Protein AF-A0A950CN48-F1 (afdb_monomer_lite)

Structure (mmCIF, N/CA/C/O backbone):
data_AF-A0A950CN48-F1
#
_entry.id   AF-A0A950CN48-F1
#
loop_
_atom_site.group_PDB
_atom_site.id
_atom_site.type_symbol
_atom_site.label_atom_id
_atom_site.label_alt_id
_atom_site.label_comp_id
_atom_site.label_asym_id
_atom_site.label_entity_id
_atom_site.label_seq_id
_atom_site.pdbx_PDB_ins_code
_atom_site.Cartn_x
_atom_site.Cartn_y
_atom_site.Cartn_z
_atom_site.occupancy
_atom_site.B_iso_or_equiv
_atom_site.auth_seq_id
_atom_site.auth_comp_id
_atom_site.auth_asym_id
_atom_site.auth_atom_id
_atom_site.pdbx_PDB_model_num
ATOM 1 N N . MET A 1 1 ? -4.913 5.158 13.687 1.00 54.81 1 MET A N 1
ATOM 2 C CA . MET A 1 1 ? -4.910 6.590 13.318 1.00 54.81 1 MET A CA 1
ATOM 3 C C . MET A 1 1 ? -5.700 7.433 14.315 1.00 54.81 1 MET A C 1
ATOM 5 O O . MET A 1 1 ? -5.052 8.008 15.172 1.00 54.81 1 MET A O 1
ATOM 9 N N . ALA A 1 2 ? -7.041 7.434 14.326 1.00 59.78 2 ALA A N 1
ATOM 10 C CA . ALA A 1 2 ? -7.823 8.284 15.251 1.00 59.78 2 ALA A CA 1
ATOM 11 C C . ALA A 1 2 ? -7.562 8.036 16.756 1.00 59.78 2 ALA A C 1
ATOM 13 O O . ALA A 1 2 ? -7.662 8.942 17.570 1.00 59.78 2 ALA A O 1
ATOM 14 N N . THR A 1 3 ? -7.176 6.814 17.132 1.00 60.12 3 THR A N 1
ATOM 15 C CA . THR A 1 3 ? -6.825 6.476 18.522 1.00 60.12 3 THR A CA 1
ATOM 16 C C . THR A 1 3 ? -5.441 6.939 18.962 1.00 60.12 3 THR A C 1
ATOM 18 O O . THR A 1 3 ? -5.195 6.967 20.156 1.00 60.12 3 THR A O 1
ATOM 21 N N . LEU A 1 4 ? -4.537 7.233 18.021 1.00 58.44 4 LEU A N 1
ATOM 22 C CA . LEU A 1 4 ? -3.158 7.648 18.316 1.00 58.44 4 LEU A CA 1
ATOM 23 C C . LEU A 1 4 ? -2.944 9.148 18.082 1.00 58.44 4 LEU A C 1
ATOM 25 O O . LEU A 1 4 ? -2.166 9.765 18.791 1.00 58.44 4 LEU A O 1
ATOM 29 N N . PHE A 1 5 ? -3.644 9.729 17.105 1.00 67.62 5 PHE A N 1
ATOM 30 C CA . PHE A 1 5 ? -3.470 11.126 16.686 1.00 67.62 5 PHE A CA 1
ATOM 31 C C . PHE A 1 5 ? -4.725 11.986 16.917 1.00 67.62 5 PHE A C 1
ATOM 33 O O . PHE A 1 5 ? -4.814 13.109 16.428 1.00 67.62 5 PHE A O 1
ATOM 40 N N . GLY A 1 6 ? -5.719 11.456 17.635 1.00 67.19 6 GLY A N 1
ATOM 41 C CA . GLY A 1 6 ? -6.943 12.177 17.980 1.00 67.19 6 GLY A CA 1
ATOM 42 C C . GLY A 1 6 ? -7.961 12.336 16.833 1.00 67.19 6 GLY A C 1
ATOM 43 O O . GLY A 1 6 ? -7.8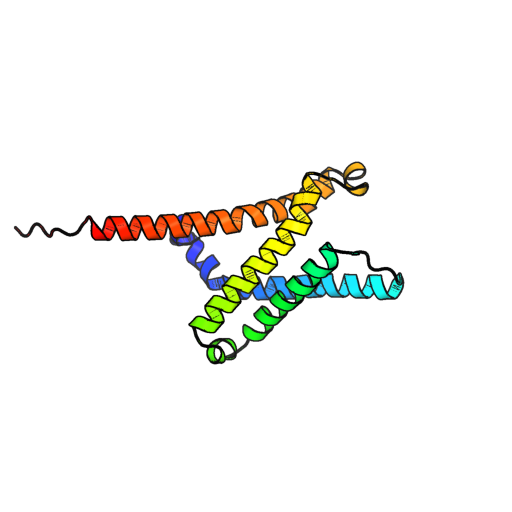30 11.711 15.771 1.00 67.19 6 GLY A O 1
ATOM 44 N N . PRO A 1 7 ? -9.002 13.172 17.038 1.00 70.19 7 PRO A N 1
ATOM 45 C CA . PRO A 1 7 ? -10.122 13.338 16.104 1.00 70.19 7 PRO A CA 1
ATOM 46 C C . PRO A 1 7 ? -9.717 13.919 14.742 1.00 70.19 7 PRO A C 1
ATOM 48 O O . PRO A 1 7 ? -10.404 13.693 13.751 1.00 70.19 7 PRO A O 1
ATOM 51 N N . ALA A 1 8 ? -8.579 14.614 14.656 1.00 68.12 8 ALA A N 1
ATOM 52 C CA . ALA A 1 8 ? -8.108 15.251 13.425 1.00 68.12 8 ALA A CA 1
ATOM 53 C C . ALA A 1 8 ? -7.895 14.261 12.260 1.00 68.12 8 ALA A C 1
ATOM 55 O O . ALA A 1 8 ? -8.080 14.620 11.100 1.00 68.12 8 ALA A O 1
ATOM 56 N N . LEU A 1 9 ? -7.572 12.993 12.550 1.00 67.06 9 LEU A N 1
ATOM 57 C CA . LEU A 1 9 ? -7.424 11.937 11.534 1.00 67.06 9 LEU A CA 1
ATOM 58 C C . LEU A 1 9 ? -8.676 11.064 11.353 1.00 67.06 9 LEU A C 1
ATOM 60 O O . LEU A 1 9 ? -8.651 10.083 10.604 1.00 67.06 9 LEU A O 1
ATOM 64 N N . GLN A 1 10 ? -9.782 11.390 12.021 1.00 68.50 10 GLN A N 1
ATOM 65 C CA . GLN A 1 10 ? -11.071 10.730 11.827 1.00 68.50 10 GLN A CA 1
ATOM 66 C C . GLN A 1 10 ? -11.588 10.802 10.377 1.00 68.50 10 GLN A C 1
ATOM 68 O O . GLN A 1 10 ? -11.978 9.747 9.869 1.00 68.50 10 GLN A O 1
ATOM 73 N N . PRO A 1 11 ? -11.536 11.945 9.657 1.00 72.31 11 PRO A N 1
ATOM 74 C CA . PRO A 1 11 ? -11.958 11.986 8.254 1.00 72.31 11 PRO A CA 1
ATOM 75 C C . PRO A 1 11 ? -11.123 11.058 7.361 1.00 72.31 11 PRO A C 1
ATOM 77 O O . PRO A 1 11 ? -11.662 10.429 6.452 1.00 72.31 11 PRO A O 1
ATOM 80 N N . LEU A 1 12 ? -9.831 10.895 7.658 1.00 67.38 12 LEU A N 1
ATOM 81 C CA . LEU A 1 12 ? -8.952 9.990 6.917 1.00 67.38 12 LEU A CA 1
ATOM 82 C C . LEU A 1 12 ? -9.306 8.515 7.170 1.00 67.38 12 LEU A C 1
ATOM 84 O O . LEU A 1 12 ? -9.300 7.700 6.251 1.00 67.38 12 LEU A O 1
ATOM 88 N N . ALA A 1 13 ? -9.674 8.173 8.409 1.00 69.25 13 ALA A N 1
ATOM 89 C CA . ALA A 1 13 ? -10.105 6.825 8.771 1.00 69.25 13 ALA A CA 1
ATOM 90 C C . ALA A 1 13 ? -11.451 6.435 8.130 1.00 69.25 13 ALA A C 1
ATOM 92 O O . ALA A 1 13 ? -11.650 5.267 7.795 1.00 69.25 13 ALA A O 1
ATOM 93 N N . LEU A 1 14 ? -12.356 7.399 7.937 1.00 74.88 14 LEU A N 1
ATOM 94 C CA . LEU A 1 14 ? -13.659 7.178 7.299 1.00 74.88 14 LEU A CA 1
ATOM 95 C C . LEU A 1 14 ? -13.539 6.929 5.788 1.00 74.88 14 LEU A C 1
ATOM 97 O O . LEU A 1 14 ? -14.317 6.161 5.227 1.00 74.88 14 LEU A O 1
ATOM 101 N N . ARG A 1 15 ? -12.522 7.507 5.143 1.00 79.38 15 ARG A N 1
ATOM 102 C CA . ARG A 1 15 ? -12.279 7.389 3.696 1.00 79.38 15 ARG A CA 1
ATOM 103 C C . ARG A 1 15 ? -11.406 6.200 3.296 1.00 79.38 15 ARG A C 1
ATOM 105 O O . ARG A 1 15 ? -11.030 6.080 2.136 1.00 79.38 15 ARG A O 1
ATOM 112 N N . GLY A 1 16 ? -11.106 5.274 4.212 1.00 77.69 16 GLY A N 1
ATOM 113 C CA . GLY A 1 16 ? -10.256 4.110 3.916 1.00 77.69 16 GLY A CA 1
ATOM 114 C C . GLY A 1 16 ? -10.730 3.281 2.712 1.00 77.69 16 GLY A C 1
ATOM 115 O O . GLY A 1 16 ? -9.913 2.757 1.961 1.00 77.69 16 GLY A O 1
ATOM 116 N N . ARG A 1 17 ? -12.050 3.218 2.485 1.00 81.50 17 ARG A N 1
ATOM 117 C CA . ARG A 1 17 ? -12.634 2.587 1.293 1.00 81.50 17 ARG A CA 1
ATOM 118 C C . ARG A 1 17 ? -12.259 3.315 0.000 1.00 81.50 17 ARG A C 1
ATOM 120 O O . ARG A 1 17 ? -11.839 2.676 -0.956 1.00 81.50 17 ARG A O 1
ATOM 127 N N . GLU A 1 18 ? -12.421 4.635 -0.017 1.00 85.38 18 GLU A N 1
ATOM 128 C CA . GLU A 1 18 ? -12.125 5.486 -1.177 1.00 85.38 18 GLU A CA 1
ATOM 129 C C . GLU A 1 18 ? -10.645 5.384 -1.552 1.00 85.38 18 GLU A C 1
ATOM 131 O O . GLU A 1 18 ? -10.322 5.217 -2.723 1.00 85.38 18 GLU A O 1
ATOM 136 N N . PHE A 1 19 ? -9.754 5.369 -0.555 1.00 83.94 19 PHE A N 1
ATOM 137 C CA . PHE A 1 19 ? -8.325 5.152 -0.776 1.00 83.94 19 PHE A CA 1
ATOM 138 C C . PHE A 1 19 ? -8.015 3.775 -1.371 1.00 83.94 19 PHE A C 1
ATOM 140 O O . PHE A 1 19 ? -7.205 3.686 -2.287 1.00 83.94 19 PHE A O 1
ATOM 147 N N . GLY A 1 20 ? -8.667 2.710 -0.893 1.00 84.75 20 GLY A N 1
ATOM 148 C CA . GLY A 1 20 ? -8.491 1.367 -1.452 1.00 84.75 20 GLY A CA 1
ATOM 149 C C . GLY A 1 20 ? -8.937 1.270 -2.914 1.00 84.75 20 GLY A C 1
ATOM 150 O O . GLY A 1 20 ? -8.241 0.673 -3.731 1.00 84.75 20 GLY A O 1
ATOM 151 N N . LEU A 1 21 ? -10.058 1.906 -3.263 1.00 87.44 21 LEU A N 1
ATOM 152 C CA . LEU A 1 21 ? -10.550 1.964 -4.643 1.00 87.44 21 LEU A CA 1
ATOM 153 C C . LEU A 1 21 ? -9.655 2.826 -5.542 1.00 87.44 21 LEU A C 1
ATOM 155 O O . LEU A 1 21 ? -9.361 2.426 -6.665 1.00 87.44 21 LEU A O 1
ATOM 159 N N . ALA A 1 22 ? -9.176 3.969 -5.046 1.00 89.06 22 ALA A N 1
ATOM 160 C CA . ALA A 1 22 ? -8.221 4.809 -5.766 1.00 89.06 22 ALA A CA 1
ATOM 161 C C . ALA A 1 22 ? -6.897 4.072 -6.015 1.00 89.06 22 ALA A C 1
ATOM 163 O O . ALA A 1 22 ? -6.357 4.128 -7.118 1.00 89.06 22 ALA A O 1
ATOM 164 N N . TYR A 1 23 ? -6.408 3.326 -5.019 1.00 86.75 23 TYR A N 1
ATOM 165 C CA . TYR A 1 23 ? -5.243 2.459 -5.165 1.00 86.75 23 TYR A CA 1
ATOM 166 C C . TYR A 1 23 ? -5.472 1.379 -6.230 1.00 86.75 23 TYR A C 1
ATOM 168 O O . TYR A 1 23 ? -4.634 1.223 -7.113 1.00 86.75 23 TYR A O 1
ATOM 176 N N . ALA A 1 24 ? -6.619 0.693 -6.213 1.00 89.69 24 ALA A N 1
ATOM 177 C CA . ALA A 1 24 ? -6.957 -0.301 -7.233 1.00 89.69 24 ALA A CA 1
ATOM 178 C C . ALA A 1 24 ? -7.023 0.311 -8.646 1.00 89.69 24 ALA A C 1
ATOM 180 O O . ALA A 1 24 ? -6.520 -0.281 -9.597 1.00 89.69 24 ALA A O 1
ATOM 181 N N . ALA A 1 25 ? -7.583 1.517 -8.786 1.00 89.56 25 ALA A N 1
ATOM 182 C CA . ALA A 1 25 ? -7.636 2.233 -10.060 1.00 89.56 25 ALA A CA 1
ATOM 183 C C . ALA A 1 25 ? -6.237 2.627 -10.566 1.00 89.56 25 ALA A C 1
ATOM 185 O O . ALA A 1 25 ? -5.925 2.431 -11.739 1.00 89.56 25 ALA A O 1
ATOM 186 N N . ALA A 1 26 ? -5.365 3.129 -9.687 1.00 89.00 26 ALA A N 1
ATOM 187 C CA . ALA A 1 26 ? -3.976 3.421 -10.035 1.00 89.00 26 ALA A CA 1
ATOM 188 C C . ALA A 1 26 ? -3.198 2.142 -10.394 1.00 89.00 26 ALA A C 1
ATOM 190 O O . ALA A 1 26 ? -2.446 2.119 -11.371 1.00 89.00 26 ALA A O 1
ATOM 191 N N . GLN A 1 27 ? -3.422 1.053 -9.650 1.00 88.12 27 GLN A N 1
ATOM 192 C CA . GLN A 1 27 ? -2.814 -0.247 -9.922 1.00 88.12 27 GLN A CA 1
ATOM 193 C C . GLN A 1 27 ? -3.266 -0.808 -11.279 1.00 88.12 27 GLN A C 1
ATOM 195 O O . GLN A 1 27 ? -2.461 -1.435 -11.960 1.00 88.12 27 GLN A O 1
ATOM 200 N N . LEU A 1 28 ? -4.497 -0.545 -11.726 1.00 89.25 28 LEU A N 1
ATOM 201 C CA . LEU A 1 28 ? -4.980 -0.972 -13.044 1.00 89.25 28 LEU A CA 1
ATOM 202 C C . LEU A 1 28 ? -4.159 -0.382 -14.194 1.00 89.25 28 LEU A C 1
ATOM 204 O O . LEU A 1 28 ? -3.815 -1.111 -15.121 1.00 89.25 28 LEU A O 1
ATOM 208 N N . ILE A 1 29 ? -3.786 0.898 -14.114 1.00 89.00 29 ILE A N 1
ATOM 209 C CA . ILE A 1 29 ? -2.910 1.536 -15.112 1.00 89.00 29 ILE A CA 1
ATOM 210 C C . ILE A 1 29 ? -1.544 0.840 -15.133 1.00 89.00 29 ILE A C 1
ATOM 212 O O . ILE A 1 29 ? -1.020 0.525 -16.200 1.00 89.00 29 ILE A O 1
ATOM 216 N N . HIS A 1 30 ? -0.991 0.542 -13.954 1.00 85.25 30 HIS A N 1
ATOM 217 C CA . HIS A 1 30 ? 0.288 -0.157 -13.827 1.00 85.25 30 HIS A CA 1
ATOM 218 C C . HIS A 1 30 ? 0.240 -1.579 -14.411 1.00 85.25 30 HIS A C 1
ATOM 220 O O . HIS A 1 30 ? 1.135 -1.985 -15.147 1.00 85.25 30 HIS A O 1
ATOM 226 N N . VAL A 1 31 ? -0.833 -2.326 -14.141 1.00 86.94 31 VAL A N 1
ATOM 227 C CA . VAL A 1 31 ? -1.055 -3.667 -14.704 1.00 86.94 31 VAL A CA 1
ATOM 228 C C . VAL A 1 31 ? -1.244 -3.600 -16.216 1.00 86.94 31 VAL A C 1
ATOM 230 O O . VAL A 1 31 ? -0.676 -4.420 -16.933 1.00 86.94 31 VAL A O 1
ATOM 233 N N . GLY A 1 32 ? -1.978 -2.603 -16.712 1.00 87.12 32 GLY A N 1
ATOM 234 C CA . GLY A 1 32 ? -2.113 -2.342 -18.143 1.00 87.12 32 GLY A CA 1
ATOM 235 C C . GLY A 1 32 ? -0.758 -2.114 -18.810 1.00 87.12 32 GLY A C 1
ATOM 236 O O . GLY A 1 32 ? -0.491 -2.699 -19.857 1.00 87.12 32 GLY A O 1
ATOM 237 N N . LEU A 1 33 ? 0.133 -1.351 -18.169 1.00 87.25 33 LEU A N 1
ATOM 238 C CA . LEU A 1 33 ? 1.496 -1.135 -18.654 1.00 87.25 33 LEU A CA 1
ATOM 239 C C . LEU A 1 33 ? 2.322 -2.431 -18.663 1.00 87.25 33 LEU A C 1
ATOM 241 O O . LEU A 1 33 ? 3.027 -2.693 -19.633 1.00 87.25 33 LEU A O 1
ATOM 245 N N . LEU A 1 34 ? 2.209 -3.272 -17.630 1.00 84.31 34 LEU A N 1
ATOM 246 C CA . LEU A 1 34 ? 2.881 -4.577 -17.590 1.00 84.31 34 LEU A CA 1
ATOM 247 C C . LEU A 1 34 ? 2.413 -5.501 -18.719 1.00 84.31 34 LEU A C 1
ATOM 249 O O . LEU A 1 34 ? 3.240 -6.126 -19.379 1.00 84.31 34 LEU A O 1
ATOM 253 N N . VAL A 1 35 ? 1.101 -5.569 -18.962 1.00 85.81 35 VAL A N 1
ATOM 254 C CA . VAL A 1 35 ? 0.529 -6.356 -20.065 1.00 85.81 35 VAL A CA 1
ATOM 255 C C . VAL A 1 35 ? 0.985 -5.798 -21.411 1.00 85.81 35 VAL A C 1
ATOM 257 O O . VAL A 1 35 ? 1.390 -6.562 -22.280 1.00 85.81 35 VAL A O 1
ATOM 260 N N . TRP A 1 36 ? 0.983 -4.475 -21.573 1.00 87.25 36 TRP A N 1
ATOM 261 C CA . TRP A 1 36 ? 1.461 -3.810 -22.783 1.00 87.25 36 TRP A CA 1
ATOM 262 C C . TRP A 1 36 ? 2.932 -4.136 -23.082 1.00 87.25 36 TRP A C 1
ATOM 264 O O . TRP A 1 36 ? 3.264 -4.537 -24.196 1.00 87.25 36 TRP A O 1
ATOM 274 N N . ILE A 1 37 ? 3.805 -4.047 -22.074 1.00 84.94 37 ILE A N 1
ATO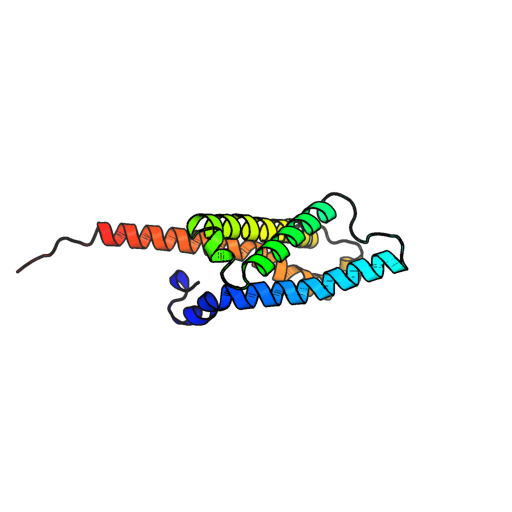M 275 C CA . ILE A 1 37 ? 5.220 -4.433 -22.184 1.00 84.94 37 ILE A CA 1
ATOM 276 C C . ILE A 1 37 ? 5.345 -5.917 -22.531 1.00 84.94 37 ILE A C 1
ATOM 278 O O . ILE A 1 37 ? 6.138 -6.276 -23.399 1.00 84.94 37 ILE A O 1
ATOM 282 N N . LEU A 1 38 ? 4.556 -6.789 -21.904 1.00 83.75 38 LEU A N 1
ATOM 283 C CA . LEU A 1 38 ? 4.590 -8.218 -22.198 1.00 83.75 38 LEU A CA 1
ATOM 284 C C . LEU A 1 38 ? 4.227 -8.505 -23.662 1.00 83.75 38 LEU A C 1
ATOM 286 O O . LEU A 1 38 ? 4.899 -9.306 -24.307 1.00 83.75 38 LEU A O 1
ATOM 290 N N . VAL A 1 39 ? 3.208 -7.827 -24.195 1.00 86.50 39 VAL A N 1
ATOM 291 C CA . VAL A 1 39 ? 2.772 -7.977 -25.591 1.00 86.50 39 VAL A CA 1
ATOM 292 C C . VAL A 1 39 ? 3.854 -7.521 -26.572 1.00 86.50 39 VAL A C 1
ATOM 294 O O . VAL A 1 39 ? 4.087 -8.197 -27.569 1.00 86.50 39 VAL A O 1
ATOM 297 N N . ILE A 1 40 ? 4.534 -6.406 -26.295 1.00 89.19 40 ILE A N 1
ATOM 298 C CA . ILE A 1 40 ? 5.560 -5.859 -27.199 1.00 89.19 40 ILE A CA 1
ATOM 299 C C . ILE A 1 40 ? 6.862 -6.654 -27.123 1.00 89.19 40 ILE A C 1
ATOM 301 O O . ILE A 1 40 ? 7.482 -6.933 -28.145 1.00 89.19 40 ILE A O 1
ATOM 305 N N . THR A 1 41 ? 7.295 -7.005 -25.914 1.00 83.06 41 THR A N 1
ATOM 306 C CA . THR A 1 41 ? 8.642 -7.544 -25.684 1.00 83.06 41 THR A CA 1
ATOM 307 C C . THR A 1 41 ? 8.678 -9.069 -25.617 1.00 83.06 41 THR A C 1
ATOM 309 O O . THR A 1 41 ? 9.760 -9.632 -25.661 1.00 83.06 41 THR A O 1
ATOM 312 N N . SER A 1 42 ? 7.538 -9.764 -25.488 1.00 77.62 42 SER A N 1
ATOM 313 C CA . SER A 1 42 ? 7.468 -11.222 -25.233 1.00 77.62 42 SER A CA 1
ATOM 314 C C . SER A 1 42 ? 8.301 -11.694 -24.024 1.00 77.62 42 SER A C 1
ATOM 316 O O . SER A 1 42 ? 8.605 -12.878 -23.872 1.00 77.62 42 SER A O 1
ATOM 318 N N . HIS A 1 43 ? 8.660 -10.765 -23.137 1.00 67.31 43 HIS A N 1
ATOM 319 C CA . HIS A 1 43 ? 9.451 -10.988 -21.936 1.00 67.31 43 HIS A CA 1
ATOM 320 C C . HIS A 1 43 ? 8.709 -10.359 -20.760 1.00 67.31 43 HIS A C 1
ATOM 322 O O . HIS A 1 43 ? 8.321 -9.191 -20.824 1.00 67.31 43 HIS A O 1
ATOM 328 N N . LEU A 1 44 ? 8.503 -11.120 -19.681 1.00 64.00 44 LEU A N 1
ATOM 329 C CA . LEU A 1 44 ? 7.989 -10.533 -18.449 1.00 64.00 44 LEU A CA 1
ATOM 330 C C . LEU A 1 44 ? 9.130 -9.797 -17.732 1.00 64.00 44 LEU A C 1
ATOM 332 O O . LEU A 1 44 ? 10.161 -10.417 -17.464 1.00 64.00 44 LEU A O 1
ATOM 336 N N . PRO A 1 45 ? 8.941 -8.522 -17.344 1.00 62.81 45 PRO A N 1
ATOM 337 C CA . PRO A 1 45 ? 9.930 -7.792 -16.549 1.00 62.81 45 PRO A CA 1
ATOM 338 C C . PRO A 1 45 ? 10.084 -8.367 -15.129 1.00 62.81 45 PRO A C 1
ATOM 340 O O . PRO A 1 45 ? 11.056 -8.077 -14.440 1.00 62.81 45 PRO A O 1
ATOM 343 N N . LEU A 1 46 ? 9.139 -9.208 -14.692 1.00 65.00 46 LEU A N 1
ATOM 344 C CA . LEU A 1 46 ? 9.143 -9.888 -13.400 1.00 65.00 46 LEU A CA 1
ATOM 345 C C . LEU A 1 46 ? 9.242 -11.400 -13.622 1.00 65.00 46 LEU A C 1
ATOM 347 O O . LEU A 1 46 ? 8.361 -11.997 -14.238 1.00 65.00 46 LEU A O 1
ATOM 351 N N . SER A 1 47 ? 10.292 -12.028 -13.090 1.00 63.84 47 SER A N 1
ATOM 352 C CA . SER A 1 47 ? 10.484 -13.481 -13.151 1.00 63.84 47 SER A CA 1
ATOM 353 C C . SER A 1 47 ? 10.754 -14.064 -11.760 1.00 63.84 47 SER A C 1
ATOM 355 O O . SER A 1 47 ? 11.400 -13.443 -10.914 1.00 63.84 47 SER A O 1
ATOM 357 N N . GLY A 1 48 ? 10.233 -15.266 -11.504 1.00 74.31 48 GLY A N 1
ATOM 358 C CA . GLY A 1 48 ? 10.441 -16.007 -10.259 1.00 74.31 48 GLY A CA 1
ATOM 359 C C . GLY A 1 48 ? 9.529 -15.592 -9.096 1.00 74.31 48 GLY A C 1
ATOM 360 O O . GLY A 1 48 ? 8.336 -15.355 -9.259 1.00 74.31 48 GLY A O 1
ATOM 361 N N . LYS A 1 49 ? 10.089 -15.556 -7.881 1.00 74.19 49 LYS A N 1
ATOM 362 C CA . LYS A 1 49 ? 9.350 -15.329 -6.623 1.00 74.19 49 LYS A CA 1
ATOM 363 C C . LYS A 1 49 ? 8.558 -14.006 -6.558 1.00 74.19 49 LYS A C 1
ATOM 365 O O . LYS A 1 49 ? 7.390 -14.085 -6.178 1.00 74.19 49 LYS A O 1
ATOM 370 N N . PRO A 1 50 ? 9.107 -12.826 -6.920 1.00 75.44 50 PRO A N 1
ATOM 371 C CA . PRO A 1 50 ? 8.370 -11.559 -6.800 1.00 75.44 50 PRO A CA 1
ATOM 372 C C . PRO A 1 50 ? 7.133 -11.509 -7.706 1.00 75.44 50 PRO A C 1
ATOM 374 O O . PRO A 1 50 ? 6.099 -10.983 -7.309 1.00 75.44 50 PRO A O 1
ATOM 377 N N . PHE A 1 51 ? 7.172 -12.168 -8.870 1.00 79.50 51 PHE A N 1
ATOM 378 C CA . PHE A 1 51 ? 6.011 -12.272 -9.758 1.00 79.50 51 PHE A CA 1
ATOM 379 C C . PHE A 1 51 ? 4.815 -12.974 -9.092 1.00 79.50 51 PHE A C 1
ATOM 381 O O . PHE A 1 51 ? 3.670 -12.538 -9.236 1.00 79.50 51 PHE A O 1
ATOM 388 N N . VAL A 1 52 ? 5.069 -14.044 -8.329 1.00 82.56 52 VAL A N 1
ATOM 389 C CA . VAL A 1 52 ? 4.013 -14.782 -7.619 1.00 82.56 52 VAL A CA 1
ATOM 390 C C . VAL A 1 52 ? 3.395 -13.910 -6.528 1.00 82.56 52 VAL A C 1
ATOM 392 O O . VAL A 1 52 ? 2.172 -13.808 -6.457 1.00 82.56 52 VAL A O 1
ATOM 395 N N . PHE A 1 53 ? 4.219 -13.238 -5.718 1.00 83.31 53 PHE A N 1
ATOM 396 C CA . PHE A 1 53 ? 3.726 -12.337 -4.670 1.00 83.31 53 PHE A CA 1
ATOM 397 C C . PHE A 1 53 ? 2.910 -11.182 -5.249 1.00 83.31 53 PHE A C 1
ATOM 399 O O . PHE A 1 53 ? 1.804 -10.924 -4.772 1.00 83.31 53 PHE A O 1
ATOM 406 N N . PHE A 1 54 ? 3.404 -10.554 -6.317 1.00 84.12 54 PHE A N 1
ATOM 407 C CA . PHE A 1 54 ? 2.698 -9.492 -7.023 1.00 84.12 54 PHE A CA 1
ATOM 408 C C . PHE A 1 54 ? 1.339 -9.965 -7.547 1.00 84.12 54 PHE A C 1
ATOM 410 O O . PHE A 1 54 ? 0.325 -9.314 -7.311 1.00 84.12 54 PHE A O 1
ATOM 417 N N . THR A 1 55 ? 1.291 -11.128 -8.202 1.00 85.31 55 THR A N 1
ATOM 418 C CA . THR A 1 55 ? 0.052 -11.665 -8.787 1.00 85.31 55 THR A CA 1
ATOM 419 C C . THR A 1 55 ? -0.981 -11.999 -7.715 1.00 85.31 55 THR A C 1
ATOM 421 O O . THR A 1 55 ? -2.154 -11.657 -7.851 1.00 85.31 55 THR A O 1
ATOM 424 N N . VAL A 1 56 ? -0.566 -12.628 -6.615 1.00 89.19 56 VAL A N 1
ATOM 425 C CA . VAL A 1 56 ? -1.485 -12.953 -5.516 1.00 89.19 56 VAL A CA 1
ATOM 426 C C . VAL A 1 56 ? -1.964 -11.677 -4.817 1.00 89.19 56 VAL A C 1
ATOM 428 O O . VAL A 1 56 ? -3.149 -11.562 -4.508 1.00 89.19 56 VAL A O 1
ATOM 431 N N . ALA A 1 57 ? -1.088 -10.687 -4.615 1.00 88.25 57 ALA A N 1
ATOM 432 C CA . ALA A 1 57 ? -1.472 -9.393 -4.051 1.00 88.25 57 ALA A CA 1
ATOM 433 C C . ALA A 1 57 ? -2.465 -8.657 -4.959 1.00 88.25 57 ALA A C 1
ATOM 435 O O . ALA A 1 57 ? -3.442 -8.093 -4.475 1.00 88.25 57 ALA A O 1
ATOM 436 N N . LEU A 1 58 ? -2.267 -8.733 -6.273 1.00 89.12 58 LEU A N 1
ATOM 437 C CA . LEU A 1 58 ? -3.165 -8.186 -7.279 1.00 89.12 58 LEU A CA 1
ATOM 438 C C . LEU A 1 58 ? -4.555 -8.829 -7.203 1.00 89.12 58 LEU A C 1
ATOM 440 O O . LEU A 1 58 ? -5.552 -8.108 -7.166 1.00 89.12 58 LEU A O 1
ATOM 444 N N . VAL A 1 59 ? -4.635 -10.160 -7.095 1.00 91.69 59 VAL A N 1
ATOM 445 C CA . VAL A 1 59 ? -5.908 -10.872 -6.878 1.00 91.69 59 VAL A CA 1
ATOM 446 C C . VAL A 1 59 ? -6.599 -10.370 -5.610 1.00 91.69 59 VAL A C 1
ATOM 448 O O . VAL A 1 59 ? -7.789 -10.061 -5.647 1.00 91.69 59 VAL A O 1
ATOM 451 N N . TRP A 1 60 ? -5.863 -10.221 -4.506 1.00 90.69 60 TRP A N 1
ATOM 452 C CA . TRP A 1 60 ? -6.409 -9.677 -3.262 1.00 90.69 60 TRP A CA 1
ATOM 453 C C . TRP A 1 60 ? -6.921 -8.243 -3.408 1.00 90.69 60 TRP A C 1
ATOM 455 O O . TRP A 1 60 ? -8.008 -7.944 -2.905 1.00 90.69 60 TRP A O 1
ATOM 465 N N . THR A 1 61 ? -6.190 -7.365 -4.103 1.00 90.06 61 THR A N 1
ATOM 466 C CA . THR A 1 61 ? -6.618 -5.979 -4.332 1.00 90.06 61 THR A CA 1
ATOM 467 C C . THR A 1 61 ? -7.937 -5.938 -5.091 1.00 90.06 61 THR A C 1
ATOM 469 O O . THR A 1 61 ? -8.868 -5.261 -4.655 1.00 90.06 61 THR A O 1
ATOM 472 N N . TYR A 1 62 ? -8.053 -6.674 -6.198 1.00 89.94 62 TYR A N 1
ATOM 473 C CA . TYR A 1 62 ? -9.275 -6.656 -7.002 1.00 89.94 62 TYR A CA 1
ATOM 474 C C . TYR A 1 62 ? -10.437 -7.374 -6.326 1.00 89.94 62 TYR A C 1
ATOM 476 O O . TYR A 1 62 ? -11.569 -6.911 -6.437 1.00 89.94 62 TYR A O 1
ATOM 484 N N . LEU A 1 63 ? -10.175 -8.437 -5.562 1.00 90.06 63 LEU A N 1
ATOM 485 C CA . LEU A 1 63 ? -11.196 -9.081 -4.742 1.00 90.06 63 LEU A CA 1
ATOM 486 C C . LEU A 1 63 ? -11.765 -8.100 -3.709 1.00 90.06 63 LEU A C 1
ATOM 488 O O . LEU A 1 63 ? -12.982 -7.976 -3.579 1.00 90.06 63 LEU A O 1
ATOM 492 N N . LEU A 1 64 ? -10.896 -7.362 -3.009 1.00 87.69 64 LEU A N 1
ATOM 493 C CA . LEU A 1 64 ? -11.321 -6.323 -2.073 1.00 87.69 64 LEU A CA 1
ATOM 494 C C . LEU A 1 64 ? -12.069 -5.191 -2.774 1.00 87.69 64 LEU A C 1
ATOM 496 O O . LEU A 1 64 ? -13.095 -4.758 -2.259 1.00 87.69 64 LEU A O 1
ATOM 500 N N . ALA A 1 65 ? -11.576 -4.719 -3.921 1.00 89.06 65 ALA A N 1
ATOM 501 C CA . ALA A 1 65 ? -12.210 -3.650 -4.682 1.00 89.06 65 ALA A CA 1
ATOM 502 C C . ALA A 1 65 ? -13.615 -4.061 -5.138 1.00 89.06 65 ALA A C 1
ATOM 504 O O . ALA A 1 65 ? -14.569 -3.329 -4.891 1.00 89.06 65 ALA A O 1
ATOM 505 N N . PHE A 1 66 ? -13.758 -5.260 -5.708 1.00 87.50 66 PHE A N 1
ATOM 506 C CA . PHE A 1 66 ? -15.034 -5.807 -6.163 1.00 87.50 66 PHE A CA 1
ATOM 507 C C . PHE A 1 66 ? -16.037 -5.955 -5.014 1.00 87.50 66 PHE A C 1
ATOM 509 O O . PHE A 1 66 ? -17.158 -5.458 -5.095 1.00 87.50 66 PHE A O 1
ATOM 516 N N . LEU A 1 67 ? -15.613 -6.555 -3.898 1.00 84.69 67 LEU A N 1
ATOM 517 C CA . LEU A 1 67 ? -16.452 -6.717 -2.706 1.00 84.69 67 LEU A CA 1
ATOM 518 C C . LEU A 1 67 ? -16.750 -5.398 -1.986 1.00 84.69 67 LEU A C 1
ATOM 520 O O . LEU A 1 67 ? -17.632 -5.351 -1.129 1.00 84.69 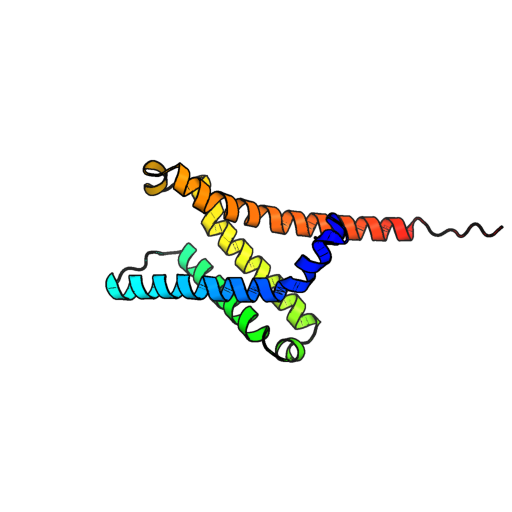67 LEU A O 1
ATOM 524 N N . SER A 1 68 ? -16.033 -4.325 -2.321 1.00 83.00 68 SER A N 1
ATOM 525 C CA . SER A 1 68 ? -16.290 -2.995 -1.783 1.00 83.00 68 SER A CA 1
ATOM 526 C C . SER A 1 68 ? -17.497 -2.303 -2.426 1.00 83.00 68 SER A C 1
ATOM 528 O O . SER A 1 68 ? -17.997 -1.322 -1.863 1.00 83.00 68 SER A O 1
ATOM 530 N N . PHE A 1 69 ? -17.978 -2.802 -3.570 1.00 80.94 69 PHE A N 1
ATOM 531 C CA . PHE A 1 69 ? -19.159 -2.280 -4.248 1.00 80.94 69 PHE A CA 1
ATOM 532 C C . PHE A 1 69 ? -20.456 -2.905 -3.708 1.00 80.94 69 PHE A C 1
ATOM 534 O O . PHE A 1 69 ? -20.611 -4.122 -3.608 1.00 80.94 69 PHE A O 1
ATOM 541 N N . GLY A 1 70 ? -21.434 -2.044 -3.407 1.00 72.94 70 GLY A N 1
ATOM 542 C CA . GLY A 1 70 ? -22.795 -2.447 -3.044 1.00 72.94 70 GLY A CA 1
ATOM 543 C C . GLY A 1 70 ? -22.904 -3.212 -1.719 1.00 72.94 70 GLY A C 1
ATOM 544 O O . GLY A 1 70 ? -22.152 -2.971 -0.778 1.00 72.94 70 GLY A O 1
ATOM 545 N N . LYS A 1 71 ? -23.878 -4.130 -1.650 1.00 73.00 71 LYS A N 1
ATOM 546 C CA . LYS A 1 71 ? -24.164 -4.975 -0.475 1.00 73.00 71 LYS A CA 1
ATOM 547 C C . LYS A 1 71 ? -23.353 -6.279 -0.444 1.00 73.00 71 LYS A C 1
ATOM 549 O O . LYS A 1 71 ? -23.582 -7.120 0.421 1.00 73.00 71 LYS A O 1
ATOM 554 N N . LEU A 1 72 ? -22.396 -6.484 -1.356 1.00 73.06 72 LEU A N 1
ATOM 555 C CA . LEU A 1 72 ? -21.615 -7.731 -1.403 1.00 73.06 72 LEU A CA 1
ATOM 556 C C . LEU A 1 72 ? -20.781 -7.942 -0.133 1.00 73.06 72 LEU A C 1
ATOM 558 O O . LEU A 1 72 ? -20.687 -9.064 0.362 1.00 73.06 72 LEU A O 1
ATOM 562 N N . SER A 1 73 ? -20.246 -6.868 0.454 1.00 74.31 73 SER A N 1
ATOM 563 C CA . SER A 1 73 ? -19.588 -6.950 1.762 1.00 74.31 73 SER A CA 1
ATOM 564 C C . SER A 1 73 ? -20.545 -7.349 2.891 1.00 74.31 73 SER A C 1
ATOM 566 O O . SER A 1 73 ? -20.102 -7.909 3.890 1.00 74.31 73 SER A O 1
ATOM 568 N N . GLU A 1 74 ? -21.846 -7.063 2.756 1.00 74.94 74 GLU A N 1
ATOM 569 C CA . GLU A 1 74 ? -22.868 -7.457 3.736 1.00 74.94 74 GLU A CA 1
ATOM 570 C C . GLU A 1 74 ? -23.203 -8.950 3.618 1.00 74.94 74 GLU A C 1
ATOM 572 O O . GLU A 1 74 ? -23.403 -9.602 4.640 1.00 74.94 74 GLU A O 1
ATOM 577 N N . ALA A 1 75 ? -23.169 -9.516 2.404 1.00 80.81 75 ALA A N 1
ATOM 578 C CA . ALA A 1 75 ? -23.413 -10.942 2.160 1.00 80.81 75 ALA A CA 1
ATOM 579 C C . ALA A 1 75 ? -22.358 -11.861 2.810 1.00 80.81 75 ALA A C 1
ATOM 581 O O . ALA A 1 75 ? -22.679 -12.961 3.249 1.00 80.81 75 ALA A O 1
ATOM 582 N N . LEU A 1 76 ? -21.110 -11.393 2.931 1.00 78.94 76 LEU A N 1
ATOM 583 C CA . LEU A 1 76 ? -20.028 -12.078 3.660 1.00 78.94 76 LEU A CA 1
ATOM 584 C C . LEU A 1 76 ? -20.166 -12.000 5.191 1.00 78.94 76 LEU A C 1
ATOM 586 O O . LEU A 1 76 ? -19.401 -12.638 5.920 1.00 78.94 76 LEU A O 1
ATOM 590 N N . GLY A 1 77 ? -21.104 -11.194 5.688 1.00 83.56 77 GLY A N 1
ATOM 591 C CA . GLY A 1 77 ? -21.249 -10.886 7.101 1.00 83.56 77 GLY A CA 1
ATOM 592 C C . GLY A 1 77 ? -20.114 -10.013 7.650 1.00 83.56 77 GLY A C 1
ATOM 593 O O . GLY A 1 77 ? -19.005 -9.926 7.119 1.00 83.56 77 GLY A O 1
ATOM 594 N N . ILE A 1 78 ? -20.379 -9.365 8.785 1.00 82.56 78 ILE A N 1
ATOM 595 C CA . ILE A 1 78 ? -19.443 -8.426 9.429 1.00 82.56 78 ILE A CA 1
ATOM 596 C C . ILE A 1 78 ? -18.111 -9.092 9.798 1.00 82.56 78 ILE A C 1
ATOM 598 O O . ILE A 1 78 ? -17.051 -8.480 9.651 1.00 82.56 78 ILE A O 1
ATOM 602 N N . TRP A 1 79 ? -18.152 -10.335 10.280 1.00 83.75 79 TRP A N 1
ATOM 603 C CA . TRP A 1 79 ? -16.952 -11.075 10.671 1.00 83.75 79 TRP A CA 1
ATOM 604 C C . TRP A 1 79 ? -16.149 -11.559 9.464 1.00 83.75 79 TRP A C 1
ATOM 606 O O . TRP A 1 79 ? -14.935 -11.353 9.440 1.00 83.75 79 TRP A O 1
ATOM 616 N N . GLY A 1 80 ? -16.817 -12.118 8.449 1.00 85.44 80 GLY A N 1
ATOM 617 C CA . GLY A 1 80 ? -16.173 -12.573 7.217 1.00 85.44 80 GLY A CA 1
ATOM 618 C C . GLY A 1 80 ? -15.497 -11.422 6.483 1.00 85.44 80 GLY A C 1
ATOM 619 O O . GLY A 1 80 ? -14.305 -11.490 6.189 1.00 85.44 80 GLY A O 1
ATOM 620 N N . TRP A 1 81 ? -16.204 -10.303 6.308 1.00 85.62 81 TRP A N 1
ATOM 621 C CA . TRP A 1 81 ? -15.640 -9.097 5.705 1.00 85.62 81 TRP A CA 1
ATOM 622 C C . TRP A 1 81 ? -14.441 -8.546 6.486 1.00 85.62 81 TRP A C 1
ATOM 624 O O . TRP A 1 81 ? -13.427 -8.173 5.894 1.00 85.62 81 TRP A O 1
ATOM 634 N N . ARG A 1 82 ? -14.511 -8.518 7.825 1.00 84.56 82 ARG A N 1
ATOM 635 C CA . ARG A 1 82 ? -13.385 -8.071 8.661 1.00 84.56 82 ARG A CA 1
ATOM 636 C C . ARG A 1 82 ? -12.164 -8.971 8.511 1.00 84.56 82 ARG A C 1
ATOM 638 O O . ARG A 1 82 ? -11.070 -8.440 8.341 1.00 84.56 82 ARG A O 1
ATOM 645 N N . MET A 1 83 ? -12.336 -10.291 8.573 1.00 86.62 83 MET A N 1
ATOM 646 C CA . MET A 1 83 ? -11.228 -11.240 8.434 1.00 86.62 83 MET A CA 1
ATOM 647 C C . MET A 1 83 ? -10.607 -11.164 7.046 1.00 86.62 83 MET A C 1
ATOM 649 O O . MET A 1 83 ? -9.393 -11.008 6.938 1.00 86.62 83 ME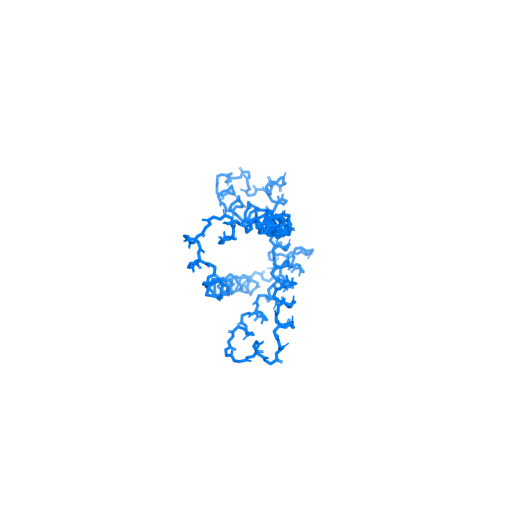T A O 1
ATOM 653 N N . LEU A 1 84 ? -11.437 -11.162 6.001 1.00 88.25 84 LEU A N 1
ATOM 654 C CA . LEU A 1 84 ? -10.995 -11.012 4.620 1.00 88.25 84 LEU A CA 1
ATOM 655 C C . LEU A 1 84 ? -10.154 -9.748 4.449 1.00 88.25 84 LEU A C 1
ATOM 657 O O . LEU A 1 84 ? -9.043 -9.803 3.934 1.00 88.25 84 LEU A O 1
ATOM 661 N N . ARG A 1 85 ? -10.652 -8.613 4.949 1.00 86.25 85 ARG A N 1
ATOM 662 C CA . ARG A 1 85 ? -9.954 -7.333 4.857 1.00 86.25 85 ARG A CA 1
ATOM 663 C C . ARG A 1 85 ? -8.638 -7.334 5.625 1.00 86.25 85 ARG A C 1
ATOM 665 O O . ARG A 1 85 ? -7.668 -6.766 5.142 1.00 86.25 85 ARG A O 1
ATOM 672 N N . ILE A 1 86 ? -8.583 -7.958 6.801 1.00 86.50 86 ILE A N 1
ATOM 673 C CA . ILE A 1 86 ? -7.340 -8.074 7.572 1.00 86.50 86 ILE A CA 1
ATOM 674 C C . ILE A 1 86 ? -6.328 -8.926 6.806 1.00 86.50 86 ILE A C 1
ATOM 676 O O . ILE A 1 86 ? -5.208 -8.470 6.597 1.00 86.50 86 ILE A O 1
ATOM 680 N N . VAL A 1 87 ? -6.708 -10.124 6.365 1.00 89.06 87 VAL A N 1
ATOM 681 C CA . VAL A 1 87 ? -5.801 -11.049 5.670 1.00 89.06 87 VAL A CA 1
ATOM 682 C C . VAL A 1 87 ? -5.303 -10.438 4.364 1.00 89.06 87 VAL A C 1
ATOM 684 O O . VAL A 1 87 ? -4.096 -10.356 4.153 1.00 89.06 87 VAL A O 1
ATOM 687 N N . ALA A 1 88 ? -6.216 -9.931 3.537 1.00 88.38 88 ALA A N 1
ATOM 688 C CA . ALA A 1 88 ? -5.895 -9.338 2.248 1.00 88.38 88 ALA A CA 1
ATOM 689 C C . ALA A 1 88 ? -4.975 -8.117 2.389 1.00 88.38 88 ALA A C 1
ATOM 691 O O . ALA A 1 88 ? -3.941 -8.056 1.733 1.00 88.38 88 ALA A O 1
ATOM 692 N N . LEU A 1 89 ? -5.290 -7.170 3.286 1.00 88.19 89 LEU A N 1
ATOM 693 C CA . LEU A 1 89 ? -4.453 -5.979 3.476 1.00 88.19 89 LEU A CA 1
ATOM 694 C C . LEU A 1 89 ? -3.066 -6.322 4.028 1.00 88.19 89 LEU A C 1
ATOM 696 O O . LEU A 1 89 ? -2.088 -5.723 3.592 1.00 88.19 89 LEU A O 1
ATOM 700 N N . ASN A 1 90 ? -2.960 -7.279 4.958 1.00 89.88 90 ASN A N 1
ATOM 701 C CA . ASN A 1 90 ? -1.655 -7.710 5.466 1.00 89.88 90 ASN A CA 1
ATOM 702 C C . ASN A 1 90 ? -0.846 -8.440 4.391 1.00 89.88 90 ASN A C 1
ATOM 704 O O . ASN A 1 90 ? 0.361 -8.239 4.313 1.00 89.88 90 ASN A O 1
ATOM 708 N N . TYR A 1 91 ? -1.495 -9.246 3.548 1.00 88.81 91 TYR A N 1
ATOM 709 C CA . TYR A 1 91 ? -0.820 -9.907 2.436 1.00 88.81 91 TYR A CA 1
ATOM 710 C C . TYR A 1 91 ? -0.305 -8.895 1.408 1.00 88.81 91 TYR A C 1
ATOM 712 O O . TYR A 1 91 ? 0.860 -8.958 1.029 1.00 88.81 91 TYR A O 1
ATOM 720 N N . ILE A 1 92 ? -1.143 -7.938 0.989 1.00 88.00 92 ILE A N 1
ATOM 721 C CA . ILE A 1 92 ? -0.748 -6.873 0.054 1.00 88.00 92 ILE A CA 1
ATOM 722 C C . ILE A 1 92 ? 0.437 -6.096 0.634 1.00 88.00 92 ILE A C 1
ATOM 724 O O . ILE A 1 92 ? 1.452 -5.928 -0.032 1.00 88.00 92 ILE A O 1
ATOM 728 N N . LEU A 1 93 ? 0.347 -5.690 1.900 1.00 87.62 93 LEU A N 1
ATOM 729 C CA . LEU A 1 93 ? 1.424 -5.000 2.606 1.00 87.62 93 LEU A CA 1
ATOM 730 C C . LEU A 1 93 ? 2.721 -5.823 2.648 1.00 87.62 93 LEU A C 1
ATOM 732 O O . LEU A 1 93 ? 3.808 -5.281 2.468 1.00 87.62 93 LEU A O 1
ATOM 736 N N . PHE A 1 94 ? 2.615 -7.131 2.875 1.00 86.62 94 PHE A N 1
ATOM 737 C CA . PHE A 1 94 ? 3.758 -8.036 2.880 1.00 86.62 94 PHE A CA 1
ATOM 738 C C . PHE A 1 94 ? 4.394 -8.178 1.492 1.00 86.62 94 PHE A C 1
ATOM 740 O O . PHE A 1 94 ? 5.618 -8.161 1.387 1.00 86.62 94 PHE A O 1
ATOM 747 N N . ALA A 1 95 ? 3.588 -8.255 0.431 1.00 87.12 95 ALA A N 1
ATOM 748 C CA . ALA A 1 95 ? 4.084 -8.255 -0.943 1.00 87.12 95 ALA A CA 1
ATOM 749 C C . ALA A 1 95 ? 4.852 -6.958 -1.254 1.00 87.12 95 ALA A C 1
ATOM 751 O O . ALA A 1 95 ? 5.985 -7.023 -1.723 1.00 87.12 95 ALA A O 1
ATOM 752 N N . PHE A 1 96 ? 4.314 -5.796 -0.859 1.00 84.44 96 PHE A N 1
ATOM 753 C CA . PHE A 1 96 ? 5.047 -4.525 -0.929 1.00 84.44 96 PHE A CA 1
ATOM 754 C C . PHE A 1 96 ? 6.362 -4.569 -0.144 1.00 84.44 96 PHE A C 1
ATOM 756 O O . PHE A 1 96 ? 7.393 -4.112 -0.629 1.00 84.44 96 PHE A O 1
ATOM 763 N N . ALA A 1 97 ? 6.367 -5.130 1.064 1.00 86.06 97 ALA A N 1
ATOM 764 C CA . ALA A 1 97 ? 7.595 -5.226 1.842 1.00 86.06 97 ALA A CA 1
ATOM 765 C C . ALA A 1 97 ? 8.661 -6.078 1.127 1.00 86.06 97 ALA A C 1
ATOM 767 O O . ALA A 1 97 ? 9.825 -5.687 1.106 1.00 86.06 97 ALA A O 1
ATOM 768 N N . ILE A 1 98 ? 8.277 -7.201 0.512 1.00 85.31 98 ILE A N 1
ATOM 769 C CA . ILE A 1 98 ? 9.192 -8.060 -0.256 1.00 85.31 98 ILE A CA 1
ATOM 770 C C . ILE A 1 98 ? 9.744 -7.350 -1.495 1.00 85.31 98 ILE A C 1
ATOM 772 O O . ILE A 1 98 ? 10.913 -7.553 -1.817 1.00 85.31 98 ILE A O 1
ATOM 776 N N . ASP A 1 99 ? 8.945 -6.522 -2.163 1.00 81.56 99 ASP A N 1
ATOM 777 C CA . ASP A 1 99 ? 9.376 -5.847 -3.389 1.00 81.56 99 ASP A CA 1
ATOM 778 C C . ASP A 1 99 ? 10.236 -4.606 -3.093 1.00 81.56 99 ASP A C 1
ATOM 780 O O . ASP A 1 99 ? 11.282 -4.403 -3.710 1.00 81.56 99 ASP A O 1
ATOM 784 N N . PHE A 1 100 ? 9.849 -3.789 -2.109 1.00 82.88 100 PHE A N 1
ATOM 785 C CA . PHE A 1 100 ? 10.463 -2.475 -1.888 1.00 82.88 100 PHE A CA 1
ATOM 786 C C . PHE A 1 100 ? 11.576 -2.463 -0.833 1.00 82.88 100 PHE A C 1
ATOM 788 O O . PHE A 1 100 ? 12.506 -1.664 -0.942 1.00 82.88 100 PHE A O 1
ATOM 795 N N . VAL A 1 101 ? 11.527 -3.328 0.188 1.00 85.12 101 VAL A N 1
ATOM 796 C CA . VAL A 1 101 ? 12.533 -3.311 1.269 1.00 85.12 101 VAL A CA 1
ATOM 797 C C . VAL A 1 101 ? 13.883 -3.864 0.795 1.00 85.12 101 VAL A C 1
ATOM 799 O O . VAL A 1 101 ? 14.893 -3.189 0.997 1.00 85.12 101 VAL A O 1
ATOM 802 N N . PRO A 1 102 ? 13.970 -5.033 0.128 1.00 83.31 102 PRO A N 1
ATOM 803 C CA . PRO A 1 102 ? 15.247 -5.537 -0.374 1.00 83.31 102 PRO A CA 1
ATOM 804 C C . PRO A 1 102 ? 15.895 -4.612 -1.406 1.00 83.31 102 PRO A C 1
ATOM 806 O O . PRO A 1 102 ? 17.118 -4.508 -1.419 1.00 83.31 102 PRO A O 1
ATOM 809 N N . ALA A 1 103 ? 15.098 -3.907 -2.216 1.00 79.31 103 ALA A N 1
ATOM 810 C CA . ALA A 1 103 ? 15.585 -2.979 -3.237 1.00 79.31 103 ALA A CA 1
ATOM 811 C C . ALA A 1 103 ? 16.354 -1.768 -2.666 1.00 79.31 103 ALA A C 1
ATOM 813 O O . ALA A 1 103 ? 17.143 -1.153 -3.385 1.00 79.31 103 ALA A O 1
ATOM 814 N N . LEU A 1 104 ? 16.174 -1.445 -1.378 1.00 80.31 104 LEU A N 1
ATOM 815 C CA . LEU A 1 104 ? 16.962 -0.428 -0.668 1.00 80.31 104 LEU A CA 1
ATOM 816 C C . LEU A 1 104 ? 18.338 -0.935 -0.229 1.00 80.31 104 LEU A C 1
ATOM 818 O O . LEU A 1 104 ? 19.305 -0.180 -0.249 1.00 80.31 104 LEU A O 1
ATOM 822 N N . PHE A 1 105 ? 18.432 -2.204 0.173 1.00 80.50 105 PHE A N 1
ATOM 823 C CA . PHE A 1 105 ? 19.667 -2.785 0.712 1.00 80.50 105 PHE A CA 1
ATOM 824 C C . PHE A 1 105 ? 20.512 -3.497 -0.345 1.00 80.50 105 PHE A C 1
ATOM 826 O O . PHE A 1 105 ? 21.721 -3.639 -0.179 1.00 80.50 105 PHE A O 1
ATOM 833 N N . ARG A 1 106 ? 19.881 -3.971 -1.421 1.00 79.81 106 ARG A N 1
ATOM 834 C CA . ARG A 1 106 ? 20.523 -4.625 -2.566 1.00 79.81 106 ARG A CA 1
ATOM 835 C C . ARG A 1 106 ? 20.126 -3.898 -3.854 1.00 79.81 106 ARG A C 1
ATOM 837 O O . ARG A 1 106 ? 19.340 -4.436 -4.634 1.00 79.81 106 ARG A O 1
ATOM 844 N N . PRO A 1 107 ? 20.618 -2.662 -4.045 1.00 74.12 107 PRO A N 1
ATOM 845 C CA . PRO A 1 107 ? 20.328 -1.875 -5.234 1.00 74.12 107 PRO A CA 1
ATOM 846 C C . PRO A 1 107 ? 20.781 -2.606 -6.505 1.00 74.12 107 PRO A C 1
ATOM 848 O O . PRO A 1 107 ? 21.905 -3.101 -6.580 1.00 74.12 107 PRO A O 1
ATOM 851 N N . GLY A 1 108 ? 19.894 -2.680 -7.500 1.00 73.56 108 GLY A N 1
ATOM 852 C CA . GLY A 1 108 ? 20.226 -3.194 -8.829 1.00 73.56 108 GLY A CA 1
ATOM 853 C C . GLY A 1 108 ? 21.093 -2.216 -9.640 1.00 73.56 108 GLY A C 1
ATOM 854 O O . GLY A 1 108 ? 21.385 -1.113 -9.174 1.00 73.56 108 GLY A O 1
ATOM 855 N N . PRO A 1 109 ? 21.470 -2.573 -10.880 1.00 72.25 109 PRO A N 1
ATOM 856 C CA . PRO A 1 109 ? 22.299 -1.730 -11.752 1.00 72.25 109 PRO A CA 1
ATOM 857 C C . PRO A 1 109 ? 21.729 -0.317 -11.965 1.00 72.25 109 PRO A C 1
ATOM 859 O O . PRO A 1 109 ? 22.470 0.657 -12.068 1.00 72.25 109 PRO A O 1
ATOM 862 N N . GLU A 1 110 ? 20.402 -0.197 -11.965 1.00 68.62 110 GLU A N 1
ATOM 863 C CA . GLU A 1 110 ? 19.662 1.054 -12.179 1.00 68.62 110 GLU A CA 1
ATOM 864 C C . GLU A 1 110 ? 19.875 2.071 -11.048 1.00 68.62 110 GLU A C 1
ATOM 866 O O . GLU A 1 110 ? 19.968 3.278 -11.278 1.00 68.62 110 GLU A O 1
ATOM 871 N N . ALA A 1 111 ? 20.046 1.583 -9.820 1.00 70.69 111 ALA A N 1
ATOM 872 C CA . ALA A 1 111 ? 20.301 2.417 -8.652 1.00 70.69 111 ALA A CA 1
ATOM 873 C C . ALA A 1 111 ? 21.716 3.020 -8.651 1.00 70.69 111 ALA A C 1
ATOM 875 O O . ALA A 1 111 ? 21.944 4.041 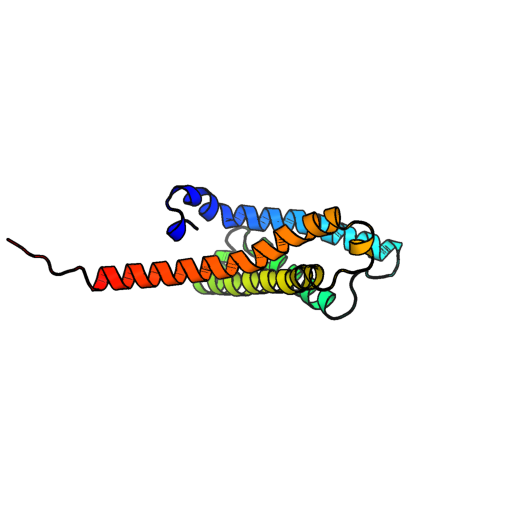-8.005 1.00 70.69 111 ALA A O 1
ATOM 876 N N . VAL A 1 112 ? 22.656 2.417 -9.388 1.00 74.00 112 VAL A N 1
ATOM 877 C CA . VAL A 1 112 ? 24.010 2.960 -9.586 1.00 74.00 112 VAL A CA 1
ATOM 878 C C . VAL A 1 112 ? 23.984 4.112 -10.592 1.00 74.00 112 VAL A C 1
ATOM 880 O O . VAL A 1 112 ? 24.711 5.088 -10.431 1.00 74.00 112 VAL A O 1
ATOM 883 N N . GLN A 1 113 ? 23.121 4.024 -11.608 1.00 77.50 113 GLN A N 1
ATOM 884 C CA . GLN A 1 113 ? 22.985 5.053 -12.641 1.00 77.50 113 GLN A CA 1
ATOM 885 C C . GLN A 1 113 ? 22.185 6.266 -12.144 1.00 77.50 113 GLN A C 1
ATOM 887 O O . GLN A 1 113 ? 22.546 7.407 -12.435 1.00 77.50 113 GLN A O 1
ATOM 892 N N . HIS A 1 114 ? 21.126 6.037 -11.357 1.00 80.25 114 HIS A N 1
ATOM 893 C CA . HIS A 1 114 ? 20.224 7.093 -10.888 1.00 80.25 114 HIS A CA 1
ATOM 894 C C . HIS A 1 114 ? 19.858 6.947 -9.397 1.00 80.25 114 HIS A C 1
ATOM 896 O O . HIS A 1 114 ? 18.705 6.662 -9.056 1.00 80.25 114 HIS A O 1
ATOM 902 N N . PRO A 1 115 ? 20.803 7.202 -8.474 1.00 81.62 115 PRO A N 1
ATOM 903 C CA . PRO A 1 115 ? 20.624 6.916 -7.048 1.00 81.62 115 PRO A CA 1
ATOM 904 C C . PRO A 1 115 ? 19.506 7.736 -6.397 1.00 81.62 115 PRO A C 1
ATOM 906 O O . PRO A 1 115 ? 18.754 7.211 -5.582 1.00 81.62 115 PRO A O 1
ATOM 909 N N . VAL A 1 116 ? 19.348 9.010 -6.775 1.00 84.81 116 VAL A N 1
ATOM 910 C CA . VAL A 1 116 ? 18.303 9.882 -6.208 1.00 84.81 116 VAL A CA 1
ATOM 911 C C . VAL A 1 116 ? 16.908 9.435 -6.651 1.00 84.81 116 VAL A C 1
ATOM 913 O O . VAL A 1 116 ? 16.006 9.358 -5.820 1.00 84.81 116 VAL A O 1
ATOM 916 N N . LEU A 1 117 ? 16.732 9.097 -7.934 1.00 83.88 117 LEU A N 1
ATOM 917 C CA . LEU A 1 117 ? 15.451 8.606 -8.455 1.00 83.88 117 LEU A CA 1
ATOM 918 C C . LEU A 1 117 ? 15.078 7.265 -7.822 1.00 83.88 117 LEU A C 1
ATOM 920 O O . LEU A 1 117 ? 13.933 7.087 -7.414 1.00 83.88 117 LEU A O 1
ATOM 924 N N . HIS A 1 118 ? 16.051 6.364 -7.660 1.00 81.12 118 HIS A N 1
ATOM 925 C CA . HIS A 1 118 ? 15.858 5.102 -6.944 1.00 81.12 118 HIS A CA 1
ATOM 926 C C . HIS A 1 118 ? 15.424 5.346 -5.493 1.00 81.12 118 HIS A C 1
ATOM 928 O O . HIS A 1 118 ? 14.464 4.761 -5.003 1.00 81.12 118 HIS A O 1
ATOM 934 N N . LEU A 1 119 ? 16.060 6.280 -4.794 1.00 83.44 119 LEU A N 1
ATOM 935 C CA . LEU A 1 119 ? 15.720 6.566 -3.402 1.00 83.44 119 LEU A CA 1
ATOM 936 C C . LEU A 1 119 ? 14.302 7.153 -3.275 1.00 83.44 119 LEU A C 1
ATOM 938 O O . LEU A 1 119 ? 13.515 6.683 -2.454 1.00 83.44 119 LEU A O 1
ATOM 942 N N . VAL A 1 120 ? 13.932 8.105 -4.137 1.00 84.69 120 VAL A N 1
ATOM 943 C CA . VAL A 1 120 ? 12.584 8.702 -4.164 1.00 84.69 120 VAL A CA 1
ATOM 944 C C . VAL A 1 120 ? 11.512 7.681 -4.554 1.00 84.69 120 VAL A C 1
ATOM 946 O O . VAL A 1 120 ? 10.411 7.720 -4.007 1.00 84.69 120 VAL A O 1
ATOM 949 N N . ALA A 1 121 ? 11.821 6.746 -5.454 1.00 82.31 121 ALA A N 1
ATOM 950 C CA . ALA A 1 121 ? 10.874 5.733 -5.904 1.00 82.31 121 ALA A CA 1
ATOM 951 C C . ALA A 1 121 ? 10.639 4.614 -4.879 1.00 82.31 121 ALA A C 1
ATOM 953 O O . ALA A 1 121 ? 9.540 4.075 -4.845 1.00 82.31 121 ALA A O 1
ATOM 954 N N . TYR A 1 122 ? 11.621 4.265 -4.037 1.00 80.62 122 TYR A N 1
ATOM 955 C CA . TYR A 1 122 ? 11.526 3.097 -3.147 1.00 80.62 122 TYR A CA 1
ATOM 956 C C . TYR A 1 122 ? 11.344 3.448 -1.661 1.00 80.62 122 TYR A C 1
ATOM 958 O O . TYR A 1 122 ? 10.634 2.733 -0.946 1.00 80.62 122 TYR A O 1
ATOM 966 N N . VAL A 1 123 ? 11.916 4.558 -1.174 1.00 85.94 123 VAL A N 1
ATOM 967 C CA . VAL A 1 123 ? 11.843 4.941 0.251 1.00 85.94 123 VAL A CA 1
ATOM 968 C C . VAL A 1 123 ? 10.411 5.171 0.743 1.00 85.94 123 VAL A C 1
ATOM 970 O O . VAL A 1 123 ? 10.081 4.640 1.808 1.00 85.94 123 VAL A O 1
ATOM 973 N N . PRO A 1 124 ? 9.522 5.897 0.036 1.00 85.50 124 PRO A N 1
ATOM 974 C CA . PRO A 1 124 ? 8.163 6.121 0.526 1.00 85.50 124 PRO A CA 1
ATOM 975 C C . PRO A 1 124 ? 7.392 4.811 0.729 1.00 85.50 124 PRO A C 1
ATOM 977 O O . PRO A 1 124 ? 6.761 4.611 1.764 1.00 85.50 124 PRO A O 1
ATOM 980 N N . PHE A 1 125 ? 7.499 3.872 -0.211 1.00 83.12 125 PHE A N 1
ATOM 981 C CA . PHE A 1 125 ? 6.777 2.602 -0.130 1.00 83.12 125 PHE A CA 1
ATOM 982 C C . PHE A 1 125 ? 7.372 1.669 0.921 1.00 83.12 125 PHE A C 1
ATOM 984 O O . PHE A 1 125 ? 6.625 1.055 1.684 1.00 83.12 125 PHE A O 1
ATOM 991 N N . ALA A 1 126 ? 8.699 1.603 1.035 1.00 84.56 126 ALA A N 1
ATOM 992 C CA . ALA A 1 126 ? 9.352 0.813 2.072 1.00 84.56 126 ALA A CA 1
ATOM 993 C C . ALA A 1 126 ? 9.042 1.348 3.478 1.00 84.56 126 ALA A C 1
ATOM 995 O O . ALA A 1 126 ? 8.680 0.580 4.371 1.00 84.56 126 ALA A O 1
ATOM 996 N N . THR A 1 127 ? 9.110 2.669 3.671 1.00 85.44 127 THR A N 1
ATOM 997 C CA . THR A 1 127 ? 8.781 3.295 4.959 1.00 85.44 127 THR A CA 1
ATOM 998 C C . THR A 1 127 ? 7.317 3.079 5.320 1.00 85.44 127 THR A C 1
ATOM 1000 O O . THR A 1 127 ? 7.038 2.684 6.449 1.00 85.44 127 THR A O 1
ATOM 1003 N N . MET A 1 128 ? 6.380 3.230 4.378 1.00 84.50 128 MET A N 1
ATOM 1004 C CA . MET A 1 128 ? 4.963 2.939 4.621 1.00 84.50 128 MET A CA 1
ATOM 1005 C C . MET A 1 128 ? 4.710 1.459 4.929 1.00 84.50 128 MET A C 1
ATOM 1007 O O . MET A 1 128 ? 3.914 1.159 5.821 1.00 84.50 128 MET A O 1
ATOM 1011 N N . SER A 1 129 ? 5.420 0.546 4.261 1.00 84.38 129 SER A N 1
ATOM 1012 C CA . SER A 1 129 ? 5.275 -0.901 4.473 1.00 84.38 129 SER A CA 1
ATOM 1013 C C . SER A 1 129 ? 5.672 -1.332 5.886 1.00 84.38 129 SER A C 1
ATOM 1015 O O . SER A 1 129 ? 5.064 -2.236 6.456 1.00 84.38 129 SER A O 1
ATOM 1017 N N . VAL A 1 130 ? 6.654 -0.648 6.481 1.00 82.31 130 VAL A N 1
ATOM 1018 C CA . VAL A 1 130 ? 7.118 -0.892 7.857 1.00 82.31 130 VAL A CA 1
ATOM 1019 C C . VAL A 1 130 ? 6.327 -0.075 8.883 1.00 82.31 130 VAL A C 1
ATOM 1021 O O . VAL A 1 130 ? 5.979 -0.580 9.951 1.00 82.31 130 VAL A O 1
ATOM 1024 N N . ALA A 1 131 ? 5.991 1.177 8.572 1.00 82.44 131 ALA A N 1
ATOM 1025 C CA . ALA A 1 131 ? 5.274 2.062 9.485 1.00 82.44 131 ALA A CA 1
ATOM 1026 C C . ALA A 1 131 ? 3.823 1.616 9.709 1.00 82.44 131 ALA A C 1
ATOM 1028 O O . ALA A 1 131 ? 3.332 1.673 10.835 1.00 82.44 131 ALA A O 1
ATOM 1029 N N . ALA A 1 132 ? 3.127 1.142 8.671 1.00 81.31 132 ALA A N 1
ATOM 1030 C CA . ALA A 1 132 ? 1.740 0.697 8.778 1.00 81.31 132 ALA A CA 1
ATOM 1031 C C . ALA A 1 132 ? 1.510 -0.394 9.852 1.00 81.31 132 ALA A C 1
ATOM 1033 O O . ALA A 1 132 ? 0.662 -0.178 10.726 1.00 81.31 132 ALA A O 1
ATOM 1034 N N . PRO A 1 133 ? 2.243 -1.526 9.873 1.00 80.38 133 PRO A N 1
ATOM 1035 C CA . PRO A 1 133 ? 2.048 -2.559 10.886 1.00 80.38 133 PRO A CA 1
ATOM 1036 C C . PRO A 1 133 ? 2.470 -2.076 12.279 1.00 80.38 133 PRO A C 1
ATOM 1038 O O . PRO A 1 133 ? 1.771 -2.360 13.253 1.00 80.38 133 PRO A O 1
ATOM 1041 N N . LEU A 1 134 ? 3.533 -1.268 12.388 1.00 80.50 134 LEU A N 1
ATOM 1042 C CA . LEU A 1 134 ? 3.948 -0.661 13.658 1.00 80.50 134 LEU A CA 1
ATOM 1043 C C . LEU A 1 134 ? 2.860 0.244 14.244 1.00 80.50 134 LEU A C 1
ATOM 1045 O O . LEU A 1 134 ? 2.556 0.157 15.431 1.00 80.50 134 LEU A O 1
ATOM 1049 N N . LEU A 1 135 ? 2.216 1.066 13.417 1.00 80.50 135 LEU A N 1
ATOM 1050 C CA . LEU A 1 135 ? 1.121 1.937 13.844 1.00 80.50 135 LEU A CA 1
ATOM 1051 C C . LEU A 1 135 ? -0.127 1.145 14.248 1.00 80.50 135 LEU A C 1
ATOM 1053 O O . LEU A 1 135 ? -0.831 1.544 15.178 1.00 80.50 135 LEU A O 1
ATOM 1057 N N . VAL A 1 136 ? -0.413 0.024 13.581 1.00 79.19 136 VAL A N 1
ATOM 1058 C CA . VAL A 1 136 ? -1.511 -0.876 13.967 1.00 79.19 136 VAL A CA 1
ATOM 1059 C C . VAL A 1 136 ? -1.224 -1.523 15.321 1.00 79.19 136 VAL A C 1
ATOM 1061 O O . VAL A 1 136 ? -2.100 -1.519 16.189 1.00 79.19 136 VAL A O 1
ATOM 1064 N N . LEU A 1 137 ? -0.003 -2.014 15.537 1.00 78.25 137 LEU A N 1
ATOM 1065 C CA . LEU A 1 137 ? 0.425 -2.588 16.813 1.00 78.25 137 LEU A CA 1
ATOM 1066 C C . LEU A 1 137 ? 0.408 -1.546 17.933 1.00 78.25 137 LEU A C 1
ATOM 1068 O O . LEU A 1 137 ? -0.166 -1.804 18.990 1.00 78.25 137 LEU A O 1
ATOM 1072 N N . ALA A 1 138 ? 0.940 -0.348 17.687 1.00 78.00 138 ALA A N 1
ATOM 1073 C CA . ALA A 1 138 ? 0.906 0.762 18.634 1.00 78.00 138 ALA A CA 1
ATOM 1074 C C . ALA A 1 138 ? -0.536 1.152 18.992 1.00 78.00 138 ALA A C 1
ATOM 1076 O O . ALA A 1 138 ? -0.860 1.345 20.162 1.00 78.00 138 ALA A O 1
ATOM 1077 N N . ALA A 1 139 ? -1.444 1.195 18.012 1.00 77.81 139 ALA A N 1
ATOM 1078 C CA . ALA A 1 139 ? -2.853 1.487 18.259 1.00 77.81 139 ALA A CA 1
ATOM 1079 C C . ALA A 1 139 ? -3.548 0.369 19.052 1.00 77.81 139 ALA A C 1
ATOM 1081 O O . ALA A 1 139 ? -4.389 0.656 19.907 1.00 77.81 139 ALA A O 1
ATOM 1082 N N . ALA A 1 140 ? -3.214 -0.896 18.786 1.00 76.50 140 ALA A N 1
ATOM 1083 C CA . ALA A 1 140 ? -3.739 -2.039 19.525 1.00 76.50 140 ALA A CA 1
ATOM 1084 C C . ALA A 1 140 ? -3.235 -2.052 20.977 1.00 76.50 140 ALA A C 1
ATOM 1086 O O . ALA A 1 140 ? -4.032 -2.259 21.894 1.00 76.50 140 ALA A O 1
ATOM 1087 N N . ALA A 1 141 ? -1.947 -1.773 21.191 1.00 78.44 141 ALA A N 1
ATOM 1088 C CA . ALA A 1 141 ? -1.350 -1.623 22.512 1.00 78.44 141 ALA A CA 1
ATOM 1089 C C . ALA A 1 141 ? -1.997 -0.463 23.277 1.00 78.44 141 ALA A C 1
ATOM 1091 O O . ALA A 1 141 ? -2.462 -0.664 24.395 1.00 78.44 141 ALA A O 1
ATOM 1092 N N . HIS A 1 142 ? -2.143 0.706 22.644 1.00 76.75 142 HIS A N 1
ATOM 1093 C CA . HIS A 1 142 ? -2.805 1.863 23.243 1.00 76.75 142 HIS A CA 1
ATOM 1094 C C . HIS A 1 142 ? -4.247 1.540 23.651 1.00 76.75 142 HIS A C 1
ATOM 1096 O O . HIS A 1 142 ? -4.621 1.777 24.792 1.00 76.75 142 HIS A O 1
ATOM 1102 N N . ARG A 1 143 ? -5.048 0.908 22.778 1.00 72.44 143 ARG A N 1
ATOM 1103 C CA . ARG A 1 143 ? -6.418 0.481 23.127 1.00 72.44 143 ARG A CA 1
ATOM 1104 C C . ARG A 1 143 ? -6.446 -0.484 24.313 1.00 72.44 143 ARG A C 1
ATOM 1106 O O . ARG A 1 143 ? -7.295 -0.335 25.183 1.00 72.44 143 ARG A O 1
ATOM 1113 N N . ARG A 1 144 ? -5.537 -1.465 24.362 1.00 74.44 144 ARG A N 1
ATOM 1114 C CA . ARG A 1 144 ? -5.450 -2.418 25.483 1.00 74.44 144 ARG A CA 1
ATOM 1115 C C . ARG A 1 144 ? -5.041 -1.734 26.785 1.00 74.44 144 ARG A C 1
ATOM 1117 O O . ARG A 1 144 ? -5.574 -2.086 27.831 1.00 74.44 144 ARG A O 1
ATOM 1124 N N . LEU A 1 145 ? -4.134 -0.760 26.721 1.00 70.94 145 LEU A N 1
ATOM 1125 C CA . LEU A 1 145 ? -3.717 0.035 27.873 1.00 70.94 145 LEU A CA 1
ATOM 1126 C C . LEU A 1 145 ? -4.862 0.920 28.372 1.00 70.94 145 LEU A C 1
ATOM 1128 O O . LEU A 1 145 ? -5.183 0.854 29.552 1.00 70.94 145 LEU A O 1
ATOM 1132 N N . THR A 1 146 ? -5.549 1.657 27.493 1.00 66.69 146 THR A N 1
ATOM 1133 C CA . THR A 1 146 ? -6.716 2.472 27.871 1.00 66.69 146 THR A CA 1
ATOM 1134 C C . THR A 1 146 ? -7.816 1.621 28.511 1.00 66.69 146 THR A C 1
ATOM 1136 O O . THR A 1 146 ? -8.320 1.982 29.568 1.00 66.69 146 THR A O 1
ATOM 1139 N N . LEU A 1 147 ? -8.134 0.452 27.938 1.00 61.66 147 LEU A N 1
ATOM 1140 C CA . LEU A 1 147 ? -9.115 -0.475 28.519 1.00 61.66 147 LEU A CA 1
ATOM 1141 C C . LEU A 1 147 ? -8.668 -1.035 29.880 1.00 61.66 147 LEU A C 1
ATOM 1143 O O . LEU A 1 147 ? -9.495 -1.189 30.776 1.00 61.66 147 LEU A O 1
ATOM 1147 N N . ARG A 1 148 ? -7.368 -1.310 30.065 1.00 57.56 148 ARG A N 1
ATOM 1148 C CA . ARG A 1 148 ? -6.815 -1.710 31.370 1.00 57.56 148 ARG A CA 1
ATOM 1149 C C . ARG A 1 148 ? -6.922 -0.592 32.409 1.00 57.56 148 ARG A C 1
ATOM 1151 O O . ARG A 1 148 ? -7.299 -0.881 33.537 1.00 57.56 148 ARG A O 1
ATOM 1158 N N . PHE A 1 149 ? -6.650 0.661 32.047 1.00 55.84 149 PHE A N 1
ATOM 1159 C CA . PHE A 1 149 ? -6.794 1.798 32.965 1.00 55.84 149 PHE A CA 1
ATOM 1160 C C . PHE A 1 149 ? -8.258 2.086 33.327 1.00 55.84 149 PHE A C 1
ATOM 1162 O O . PHE A 1 149 ? -8.540 2.382 34.484 1.00 55.84 149 PHE A O 1
ATOM 1169 N N . SER A 1 150 ? -9.205 1.912 32.399 1.00 53.78 150 SER A N 1
ATOM 1170 C CA . SER A 1 150 ? -10.640 2.019 32.708 1.00 53.78 150 SER A CA 1
ATOM 1171 C C . SER A 1 150 ? -11.119 0.962 33.710 1.00 53.78 150 SER A C 1
ATOM 1173 O O . SER A 1 150 ? -12.015 1.244 34.496 1.00 53.78 150 SER A O 1
ATOM 1175 N N . HIS A 1 151 ? -10.504 -0.225 33.733 1.00 50.56 151 HIS A N 1
ATOM 1176 C CA . HIS A 1 151 ? -10.797 -1.251 34.740 1.00 50.56 151 HIS A CA 1
ATOM 1177 C C . HIS A 1 151 ? -10.167 -0.979 36.117 1.00 50.56 151 HIS A C 1
ATOM 1179 O O . HIS A 1 151 ? -10.649 -1.517 37.108 1.00 50.56 151 HIS A O 1
ATOM 1185 N N . VAL A 1 152 ? -9.120 -0.151 36.199 1.00 56.22 152 VAL A N 1
ATOM 1186 C CA . VAL A 1 152 ? -8.445 0.211 37.464 1.00 56.22 152 VAL A CA 1
ATOM 1187 C C . VAL A 1 152 ? -9.038 1.490 38.086 1.00 56.22 152 VAL A C 1
ATOM 1189 O O . VAL A 1 152 ? -8.863 1.738 39.274 1.00 56.22 152 VAL A O 1
ATOM 1192 N N . GLY A 1 153 ? -9.784 2.288 37.313 1.00 52.53 153 GLY A N 1
ATOM 1193 C CA . GLY A 1 153 ? -10.292 3.609 37.703 1.00 52.53 153 GLY A CA 1
ATOM 1194 C C . GLY A 1 153 ? -11.787 3.704 38.030 1.00 52.53 153 GLY A C 1
ATOM 1195 O O . GLY A 1 153 ? -12.385 4.730 37.723 1.00 52.53 153 GLY A O 1
ATOM 1196 N N . LEU A 1 154 ? -12.408 2.681 38.626 1.00 51.84 154 LEU A N 1
ATOM 1197 C CA . LEU A 1 154 ? -13.785 2.775 39.137 1.00 51.84 154 LEU A CA 1
ATOM 1198 C C . LEU A 1 154 ? -13.899 2.211 40.559 1.00 51.84 154 LEU A C 1
ATOM 1200 O O . LEU A 1 154 ? -14.400 1.113 40.777 1.00 51.84 154 LEU A O 1
ATOM 1204 N N . ALA A 1 155 ? -13.489 3.017 41.537 1.00 42.53 155 ALA A N 1
ATOM 1205 C CA . ALA A 1 155 ? -14.199 3.079 42.808 1.00 42.53 155 ALA A CA 1
ATOM 1206 C C . ALA A 1 155 ? -14.921 4.436 42.840 1.00 42.53 155 ALA A C 1
ATOM 1208 O O . ALA A 1 155 ? -14.244 5.468 42.844 1.00 42.53 155 ALA A O 1
ATOM 1209 N N . PRO A 1 156 ? -16.265 4.486 42.813 1.00 45.03 156 PRO A N 1
ATOM 1210 C CA . PRO A 1 156 ? -16.965 5.730 43.069 1.00 45.03 156 PRO A CA 1
ATOM 1211 C C . PRO A 1 156 ? -16.785 6.055 44.553 1.00 45.03 156 PRO A C 1
ATOM 1213 O O . PRO A 1 156 ? -17.335 5.376 45.419 1.00 45.03 156 PRO A O 1
ATOM 1216 N N . VAL A 1 157 ? -16.006 7.090 44.862 1.00 43.53 157 VAL A N 1
ATOM 1217 C CA . VAL A 1 157 ? -16.105 7.737 46.172 1.00 43.53 157 VAL A CA 1
ATOM 1218 C C . VAL A 1 157 ? -17.379 8.569 46.130 1.00 43.53 157 VAL A C 1
ATOM 1220 O O . VAL A 1 157 ? -17.380 9.719 45.704 1.00 43.53 157 VAL A O 1
ATOM 1223 N N . ILE A 1 158 ? -18.483 7.931 46.508 1.00 48.94 158 ILE A N 1
ATOM 1224 C CA . ILE A 1 158 ? -19.694 8.625 46.929 1.00 48.94 158 ILE A CA 1
ATOM 1225 C C . ILE A 1 158 ? -19.367 9.261 48.283 1.00 48.94 158 ILE A C 1
ATOM 1227 O O . ILE A 1 158 ? -19.121 8.544 49.256 1.00 48.94 158 ILE A O 1
ATOM 1231 N N . LYS A 1 159 ? -19.362 10.590 48.337 1.00 36.34 159 LYS A N 1
ATOM 1232 C CA . LYS A 1 159 ? -19.709 11.371 49.525 1.00 36.34 159 LYS A CA 1
ATOM 1233 C C . LYS A 1 159 ? -20.507 12.584 49.088 1.00 36.34 159 LYS A C 1
ATOM 1235 O O . LYS A 1 159 ? -20.080 13.220 48.101 1.00 36.34 159 LYS A O 1
#

Secondary structure (DSSP, 8-state):
-HHHH-GGGHHHHHTHHHHHHHHHHHHHHHHHHHHHHHHHHSS-S--SHHHHHHHHHHHHHHHH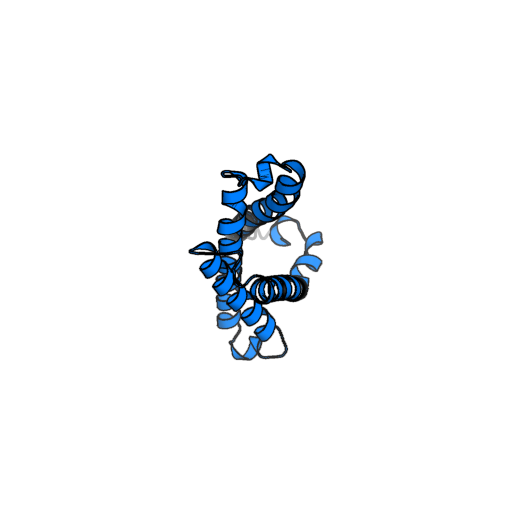HHHTSTTHHHHTHHHHHHHHHHHHHHHHHHHHHHHHHHHHHS--HHHHH-HHHHHHHHHHHHHHHHHHHHHHHHHHHHHHHHHHHHHHS------

Sequence (159 aa):
MATLFGPALQPLALRGREFGLAYAAAQLIHVGLLVWILVITSHLPLSGKPFVFFTVALVWTYLLAFLSFGKLSEALGIWGWRMLRIVALNYILFAFAIDFVPALFRPGPEAVQHPVLHLVAYVPFATMSVAAPLLVLAAAAHRRLTLRFSHVGLAPVIK

Foldseek 3Di:
DCLVPNPVCVVVVVCPLVVLLVVLVVVVVVVVVQVVCCVVPVDRPDDDDLVVLVVVLNVLSVVLNVCSPDCSCPVCPPVSSVVSCVVSVLSNLVSLLVVQVVCVVPPDPVCVVPVPVSCVVRVVSNVCSVVVVVVVVVSVVSVVVVVVVVVVPDDPPDD

pLDDT: mean 78.13, std 11.32, range [36.34, 91.69]

Radius of gyration: 20.59 Å; chains: 1; bounding box: 48×31×77 Å